Protein AF-A0A0C2ZD36-F1 (afdb_monomer)

Radius of gyration: 23.16 Å; Cα contacts (8 Å, |Δi|>4): 108; chains: 1; bounding box: 55×33×72 Å

Structure (mmCIF, N/CA/C/O backbone):
data_AF-A0A0C2ZD36-F1
#
_entry.id   AF-A0A0C2ZD36-F1
#
loop_
_atom_site.group_PDB
_atom_site.id
_atom_site.type_symbol
_atom_site.label_atom_id
_atom_site.label_alt_id
_atom_site.label_comp_id
_atom_site.label_asym_id
_atom_site.label_entity_id
_atom_site.label_seq_id
_atom_site.pdbx_PDB_ins_code
_atom_site.Cartn_x
_atom_site.Cartn_y
_atom_site.Cartn_z
_atom_site.occupancy
_atom_site.B_iso_or_equiv
_atom_site.auth_seq_id
_atom_site.auth_comp_id
_atom_site.auth_asym_id
_atom_site.auth_atom_id
_atom_site.pdbx_PDB_model_num
ATOM 1 N N . MET A 1 1 ? 40.379 -19.362 52.560 1.00 54.34 1 MET A N 1
ATOM 2 C CA . MET A 1 1 ? 38.919 -19.139 52.711 1.00 54.34 1 MET A CA 1
ATOM 3 C C . MET A 1 1 ? 38.384 -17.974 51.870 1.00 54.34 1 MET A C 1
ATOM 5 O O . MET A 1 1 ? 37.387 -18.179 51.197 1.00 54.34 1 MET A O 1
ATOM 9 N N . LYS A 1 2 ? 39.044 -16.800 51.812 1.00 52.41 2 LYS A N 1
ATOM 10 C CA . LYS A 1 2 ? 38.612 -15.654 50.970 1.00 52.41 2 LYS A CA 1
ATOM 11 C C . LYS A 1 2 ? 38.428 -15.981 49.475 1.00 52.41 2 LYS A C 1
ATOM 13 O O . LYS A 1 2 ? 37.445 -15.552 48.886 1.00 52.41 2 LYS A O 1
ATOM 18 N N . ASN A 1 3 ? 39.303 -16.799 48.888 1.00 55.03 3 ASN A N 1
ATOM 19 C CA . ASN A 1 3 ? 39.228 -17.126 47.455 1.00 55.03 3 ASN A CA 1
ATOM 20 C C . ASN A 1 3 ? 38.071 -18.083 47.108 1.00 55.03 3 ASN A C 1
ATOM 22 O O . ASN A 1 3 ? 37.572 -18.046 45.992 1.00 55.03 3 ASN A O 1
ATOM 26 N N . ILE A 1 4 ? 37.606 -18.897 48.064 1.00 64.62 4 ILE A N 1
ATOM 27 C CA . ILE A 1 4 ? 36.477 -19.822 47.858 1.00 64.62 4 ILE A CA 1
ATOM 28 C C . ILE A 1 4 ? 35.155 -19.042 47.810 1.00 64.62 4 ILE A C 1
ATOM 30 O O . ILE A 1 4 ? 34.300 -19.334 46.982 1.00 64.62 4 ILE A O 1
ATOM 34 N N . ILE A 1 5 ? 35.018 -17.994 48.630 1.00 63.44 5 ILE A N 1
ATOM 35 C CA . ILE A 1 5 ? 33.824 -17.132 48.655 1.00 63.44 5 ILE A CA 1
ATOM 36 C C . ILE A 1 5 ? 33.653 -16.386 47.321 1.00 63.44 5 ILE A C 1
ATOM 38 O O . ILE A 1 5 ? 32.538 -16.272 46.821 1.00 63.44 5 ILE A O 1
ATOM 42 N N . ILE A 1 6 ? 34.755 -15.940 46.708 1.00 63.56 6 ILE A N 1
ATOM 43 C CA . ILE A 1 6 ? 34.734 -15.251 45.406 1.00 63.56 6 ILE A CA 1
ATOM 44 C C . ILE A 1 6 ? 34.309 -16.207 44.281 1.00 63.56 6 ILE A C 1
ATOM 46 O O . ILE A 1 6 ? 33.515 -15.830 43.423 1.00 63.56 6 ILE A O 1
ATOM 50 N N . ILE A 1 7 ? 34.785 -17.455 44.306 1.00 64.62 7 ILE A N 1
ATOM 51 C CA . ILE A 1 7 ? 34.421 -18.469 43.305 1.00 64.62 7 ILE A CA 1
ATOM 52 C C . ILE A 1 7 ? 32.939 -18.851 43.429 1.00 64.62 7 ILE A C 1
ATOM 54 O O . ILE A 1 7 ? 32.246 -18.946 42.419 1.00 64.62 7 ILE A O 1
ATOM 58 N N . ILE A 1 8 ? 32.422 -18.997 44.653 1.00 68.12 8 ILE A N 1
ATOM 59 C CA . ILE A 1 8 ? 30.998 -19.282 44.888 1.00 68.12 8 ILE A CA 1
ATOM 60 C C . ILE A 1 8 ? 30.121 -18.107 44.426 1.00 68.12 8 ILE A C 1
ATOM 62 O O . ILE A 1 8 ? 29.101 -18.327 43.776 1.00 68.12 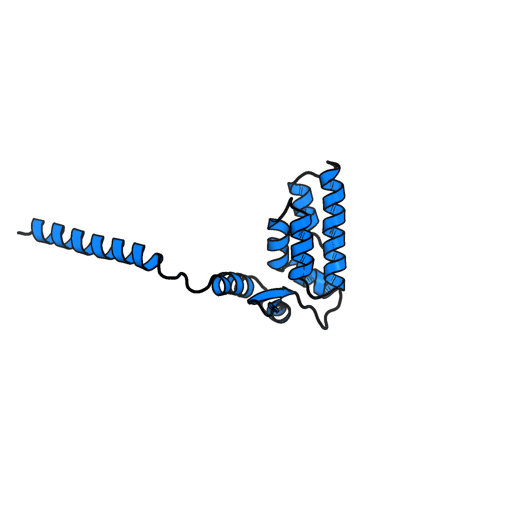8 ILE A O 1
ATOM 66 N N . ALA A 1 9 ? 30.534 -16.861 44.681 1.00 64.56 9 ALA A N 1
ATOM 67 C CA . ALA A 1 9 ? 29.815 -15.678 44.205 1.00 64.56 9 ALA A CA 1
ATOM 68 C C . ALA A 1 9 ? 29.781 -15.584 42.666 1.00 64.56 9 ALA A C 1
ATOM 70 O O . ALA A 1 9 ? 28.747 -15.242 42.094 1.00 64.56 9 ALA A O 1
ATOM 71 N N . LEU A 1 10 ? 30.878 -15.947 41.991 1.00 65.12 10 LEU A N 1
ATOM 72 C CA . LEU A 1 10 ? 30.945 -16.021 40.527 1.00 65.12 10 LEU A CA 1
ATOM 73 C C . LEU A 1 10 ? 30.020 -17.101 39.952 1.00 65.12 10 LEU A C 1
ATOM 75 O O . LEU A 1 10 ? 29.343 -16.851 38.958 1.00 65.12 10 LEU A O 1
ATOM 79 N N . LEU A 1 11 ? 29.945 -18.272 40.590 1.00 61.22 11 LEU A N 1
ATOM 80 C CA . LEU A 1 11 ? 29.066 -19.360 40.150 1.00 61.22 11 LEU A CA 1
ATOM 81 C C . LEU A 1 11 ? 27.578 -19.023 40.341 1.00 61.22 11 LEU A C 1
ATOM 83 O O . LEU A 1 11 ? 26.776 -19.303 39.453 1.00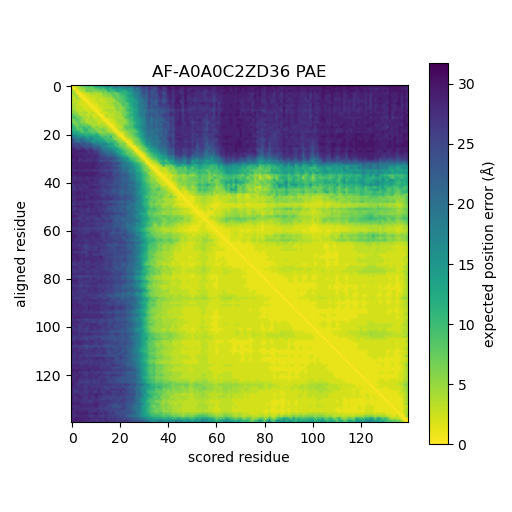 61.22 11 LEU A O 1
ATOM 87 N N . ILE A 1 12 ? 27.208 -18.360 41.443 1.00 63.41 12 ILE A N 1
ATOM 88 C CA . ILE A 1 12 ? 25.827 -17.894 41.676 1.00 63.41 12 ILE A CA 1
ATOM 89 C C . ILE A 1 12 ? 25.448 -16.784 40.681 1.00 63.41 12 ILE A C 1
ATOM 91 O O . ILE A 1 12 ? 24.343 -16.793 40.139 1.00 63.41 12 ILE A O 1
ATOM 95 N N . GLY A 1 13 ? 26.368 -15.855 40.395 1.00 58.66 13 GLY A N 1
ATOM 96 C CA . GLY A 1 13 ? 26.157 -14.807 39.392 1.00 58.66 13 GLY A CA 1
ATOM 97 C C . GLY A 1 13 ? 25.994 -15.364 37.974 1.00 58.66 13 GLY A C 1
ATOM 98 O O . GLY A 1 13 ? 25.103 -14.937 37.243 1.00 58.66 13 GLY A O 1
ATOM 99 N N . ALA A 1 14 ? 26.801 -16.363 37.603 1.00 59.06 14 ALA A N 1
ATOM 100 C CA . ALA A 1 14 ? 26.688 -17.046 36.317 1.00 59.06 14 ALA A CA 1
ATOM 101 C C . ALA A 1 14 ? 25.379 -17.847 36.196 1.00 59.06 14 ALA A C 1
ATOM 103 O O . ALA A 1 14 ? 24.745 -17.802 35.144 1.00 59.06 14 ALA A O 1
ATOM 104 N N . TYR A 1 15 ? 24.926 -18.507 37.271 1.00 61.03 15 TYR A N 1
ATOM 105 C CA . TYR A 1 15 ? 23.626 -19.188 37.301 1.00 61.03 15 TYR A CA 1
ATOM 106 C C . TYR A 1 15 ? 22.467 -18.212 37.046 1.00 61.03 15 TYR A C 1
ATOM 108 O O . TYR A 1 15 ? 21.623 -18.486 36.198 1.00 61.03 15 TYR A O 1
ATOM 116 N N . PHE A 1 16 ? 22.474 -17.036 37.689 1.00 58.81 16 PHE A N 1
ATOM 117 C CA . PHE A 1 16 ? 21.467 -15.991 37.455 1.00 58.81 16 PHE A CA 1
ATOM 118 C C . PHE A 1 16 ? 21.480 -15.436 36.024 1.00 58.81 16 PHE A C 1
ATOM 120 O O . PHE A 1 16 ? 20.437 -15.038 35.511 1.00 58.81 16 PHE A O 1
ATOM 127 N N . LEU A 1 17 ? 22.644 -15.391 35.369 1.00 56.50 17 LEU A N 1
ATOM 128 C CA . LEU A 1 17 ? 22.747 -14.956 33.975 1.00 56.50 17 LEU A CA 1
ATOM 129 C C . LEU A 1 17 ? 22.221 -16.017 33.001 1.00 56.50 17 LEU A C 1
ATOM 131 O O . LEU A 1 17 ? 21.532 -15.663 32.050 1.00 56.50 17 LEU A O 1
ATOM 135 N N . VAL A 1 18 ? 22.483 -17.304 33.248 1.00 56.38 18 VAL A N 1
ATOM 136 C CA . VAL A 1 18 ? 21.962 -18.391 32.402 1.00 56.38 18 VAL A CA 1
ATOM 137 C C . VAL A 1 18 ? 20.445 -18.526 32.554 1.00 56.38 18 VAL A C 1
ATOM 139 O O . VAL A 1 18 ? 19.758 -18.628 31.542 1.00 56.38 18 VAL A O 1
ATOM 142 N N . THR A 1 19 ? 19.891 -18.438 33.769 1.00 54.84 19 THR A N 1
ATOM 143 C CA . THR A 1 19 ? 18.428 -18.472 33.956 1.00 54.84 19 THR A CA 1
ATOM 144 C C . THR A 1 19 ? 17.737 -17.259 33.333 1.00 54.84 19 THR A C 1
ATOM 146 O O . THR A 1 19 ? 16.713 -17.427 32.687 1.00 54.84 19 THR A O 1
ATOM 149 N N . LYS A 1 20 ? 18.329 -16.056 33.391 1.00 55.19 20 LYS A N 1
ATOM 150 C CA . LYS A 1 20 ? 17.814 -14.866 32.680 1.00 55.19 20 LYS A CA 1
ATOM 151 C C . LYS A 1 20 ? 17.813 -15.023 31.152 1.00 55.19 20 LYS A C 1
ATOM 153 O O . LYS A 1 20 ? 16.923 -14.492 30.486 1.00 55.19 20 LYS A O 1
ATOM 158 N N . VAL A 1 21 ? 18.807 -15.716 30.590 1.00 53.38 21 VAL A N 1
ATOM 159 C CA . VAL A 1 21 ? 18.890 -15.984 29.143 1.00 53.38 21 VAL A CA 1
ATOM 160 C C . VAL A 1 21 ? 17.873 -17.052 28.720 1.00 53.38 21 VAL A C 1
ATOM 162 O O . VAL A 1 21 ? 17.286 -16.920 27.650 1.00 53.38 21 VAL A O 1
ATOM 165 N N . VAL A 1 22 ? 17.594 -18.048 29.568 1.00 49.78 22 VAL A N 1
ATOM 166 C CA . VAL A 1 22 ? 16.568 -19.077 29.308 1.00 49.78 22 VAL A CA 1
ATOM 167 C C . VAL A 1 22 ? 15.141 -18.545 29.540 1.00 49.78 22 VAL A C 1
ATOM 169 O O . VAL A 1 22 ? 14.265 -18.803 28.718 1.00 49.78 22 VAL A O 1
ATOM 172 N N . ASP A 1 23 ? 14.909 -17.681 30.534 1.00 44.34 23 ASP A N 1
ATOM 173 C CA . ASP A 1 23 ? 13.620 -16.986 30.733 1.00 44.34 23 ASP A CA 1
ATOM 174 C C . ASP A 1 23 ? 13.277 -16.032 29.571 1.00 44.34 23 ASP A C 1
ATOM 176 O O . ASP A 1 23 ? 12.117 -15.684 29.353 1.00 44.34 23 ASP A O 1
ATOM 180 N N . THR A 1 24 ? 14.273 -15.618 28.778 1.00 45.09 24 THR A N 1
ATOM 181 C CA . THR A 1 24 ? 14.047 -14.824 27.555 1.00 45.09 24 THR A CA 1
ATOM 182 C C . THR A 1 24 ? 13.524 -15.681 26.389 1.00 45.09 24 THR A C 1
ATOM 184 O O . THR A 1 24 ? 13.123 -15.138 25.362 1.00 45.09 24 THR A O 1
ATOM 187 N N . THR A 1 25 ? 13.461 -17.010 26.540 1.00 45.28 25 THR A N 1
ATOM 188 C CA . THR A 1 25 ? 12.882 -17.918 25.532 1.00 45.28 25 THR A CA 1
ATOM 189 C C . THR A 1 25 ? 11.460 -18.401 25.848 1.00 45.28 25 THR A C 1
ATOM 191 O O . THR A 1 25 ? 10.817 -18.971 24.971 1.00 45.28 25 THR A O 1
ATOM 194 N N . GLU A 1 26 ? 10.905 -18.067 27.021 1.00 44.84 26 GLU A N 1
ATOM 195 C CA . GLU A 1 26 ? 9.506 -18.347 27.405 1.00 44.84 26 GLU A CA 1
ATOM 196 C C . GLU A 1 26 ? 8.632 -17.081 27.446 1.00 44.84 26 GLU A C 1
ATOM 198 O O . GLU A 1 26 ? 7.872 -16.834 28.377 1.00 44.84 26 GLU A O 1
ATOM 203 N N . LYS A 1 27 ? 8.702 -16.270 26.386 1.00 45.06 27 LYS A N 1
ATOM 204 C CA . LYS A 1 27 ? 7.595 -15.380 25.997 1.00 45.06 27 LYS A CA 1
ATOM 205 C C . LYS A 1 27 ? 7.313 -15.514 24.510 1.00 45.06 27 LYS A C 1
ATOM 207 O O . LYS A 1 27 ? 7.348 -14.554 23.750 1.00 45.06 27 LYS A O 1
ATOM 212 N N . LEU A 1 28 ? 7.009 -16.744 24.111 1.00 41.38 28 LEU A N 1
ATOM 213 C CA . LEU A 1 28 ? 6.152 -17.013 22.960 1.00 41.38 28 LEU A CA 1
ATOM 214 C C . LEU A 1 28 ? 4.686 -16.796 23.380 1.00 41.38 28 LEU A C 1
ATOM 216 O O . LEU A 1 28 ? 3.857 -17.691 23.261 1.00 41.38 28 LEU A O 1
ATOM 220 N N . GLU A 1 29 ? 4.380 -15.616 23.920 1.00 39.50 29 GLU A N 1
ATOM 221 C CA . GLU A 1 29 ? 3.005 -15.137 24.022 1.00 39.50 29 GLU A CA 1
ATOM 222 C C . GLU A 1 29 ? 2.734 -14.316 22.761 1.00 39.50 29 GLU A C 1
ATOM 224 O O . GLU A 1 29 ? 3.250 -13.218 22.577 1.00 39.50 29 GLU A O 1
ATOM 229 N N . ASP A 1 30 ? 1.973 -14.952 21.876 1.00 42.09 30 ASP A N 1
ATOM 230 C CA . ASP A 1 30 ? 1.153 -14.362 20.826 1.00 42.09 30 ASP A CA 1
ATOM 231 C C . ASP A 1 30 ? 1.869 -13.490 19.770 1.00 42.09 30 ASP A C 1
ATOM 233 O O . ASP A 1 30 ? 2.061 -12.281 19.902 1.00 42.09 30 ASP A O 1
ATOM 237 N N . ASN A 1 31 ? 2.204 -14.104 18.628 1.00 47.00 31 ASN A N 1
ATOM 238 C CA . ASN A 1 31 ? 2.729 -13.390 17.455 1.00 47.00 31 ASN A CA 1
ATOM 239 C C . ASN A 1 31 ? 1.794 -12.262 16.961 1.00 47.00 31 ASN A C 1
ATOM 241 O O . ASN A 1 31 ? 2.268 -11.361 16.264 1.00 47.00 31 ASN A O 1
ATOM 245 N N . ASN A 1 32 ? 0.500 -12.273 17.316 1.00 50.34 32 ASN A N 1
ATOM 246 C CA . ASN A 1 32 ? -0.403 -11.165 16.996 1.00 50.34 32 ASN A CA 1
ATOM 247 C C . ASN A 1 32 ? -0.090 -9.903 17.810 1.00 50.34 32 ASN A C 1
ATOM 249 O O . ASN A 1 32 ? -0.105 -8.800 17.258 1.00 50.34 32 ASN A O 1
ATOM 253 N N . ASP A 1 33 ? 0.279 -10.039 19.085 1.00 54.78 33 ASP A N 1
ATOM 254 C CA . ASP A 1 33 ? 0.448 -8.892 19.979 1.00 54.78 33 ASP A CA 1
ATOM 255 C C . ASP A 1 33 ? 1.654 -8.032 19.580 1.00 54.78 33 ASP A C 1
ATOM 257 O O . ASP A 1 33 ? 1.602 -6.800 19.609 1.00 54.78 33 ASP A O 1
ATOM 261 N N . MET A 1 34 ? 2.746 -8.652 19.124 1.00 57.62 34 MET A N 1
ATOM 262 C CA . MET A 1 34 ? 3.934 -7.913 18.682 1.00 57.62 34 MET A CA 1
ATOM 263 C C . MET A 1 34 ? 3.664 -7.100 17.407 1.00 57.62 34 MET A C 1
ATOM 265 O O . MET A 1 34 ? 4.089 -5.944 17.301 1.00 57.62 34 MET A O 1
ATOM 269 N N . HIS A 1 35 ? 2.935 -7.683 16.453 1.00 58.62 35 HIS A N 1
ATOM 270 C CA . HIS A 1 35 ? 2.621 -7.033 15.184 1.00 58.62 35 HIS A CA 1
ATOM 271 C C . HIS A 1 35 ? 1.618 -5.891 15.396 1.00 58.62 35 HIS A C 1
ATOM 273 O O . HIS A 1 35 ? 1.868 -4.760 14.979 1.00 58.62 35 HIS A O 1
ATOM 279 N N . THR A 1 36 ? 0.542 -6.131 16.145 1.00 61.53 36 THR A N 1
ATOM 280 C CA . THR A 1 36 ? -0.429 -5.101 16.536 1.00 61.53 36 THR A CA 1
ATOM 281 C C . THR A 1 36 ? 0.227 -3.945 17.296 1.00 61.53 36 THR A C 1
ATOM 283 O O . THR A 1 36 ? -0.044 -2.773 17.011 1.00 61.53 36 THR A O 1
ATOM 286 N N . ASN A 1 37 ? 1.132 -4.236 18.235 1.00 65.12 37 ASN A N 1
ATOM 287 C CA . ASN A 1 37 ? 1.827 -3.201 19.000 1.00 65.12 37 ASN A CA 1
ATOM 288 C C . ASN A 1 37 ? 2.777 -2.360 18.137 1.00 65.12 37 ASN A C 1
ATOM 290 O O . ASN A 1 37 ? 2.903 -1.153 18.364 1.00 65.12 37 ASN A O 1
ATOM 294 N N . TYR A 1 38 ? 3.397 -2.948 17.110 1.00 72.38 38 TYR A N 1
ATOM 295 C CA . TYR A 1 38 ? 4.186 -2.200 16.131 1.00 72.38 38 TYR A CA 1
ATOM 296 C C . TYR A 1 38 ? 3.331 -1.157 15.396 1.00 72.38 38 TYR A C 1
ATOM 298 O O . TYR A 1 38 ? 3.711 0.016 15.329 1.00 72.38 38 TYR A O 1
ATOM 306 N N . TYR A 1 39 ? 2.147 -1.553 14.921 1.00 72.00 39 TYR A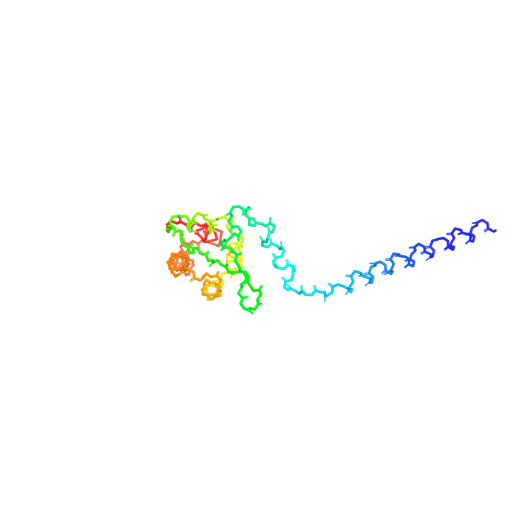 N 1
ATOM 307 C CA . TYR A 1 39 ? 1.209 -0.653 14.246 1.00 72.00 39 TYR A CA 1
ATOM 308 C C . TYR A 1 39 ? 0.700 0.447 15.178 1.00 72.00 39 TYR A C 1
ATOM 310 O O . TYR A 1 39 ? 0.803 1.628 14.848 1.00 72.00 39 TYR A O 1
ATOM 318 N N . LYS A 1 40 ? 0.246 0.091 16.385 1.00 68.44 40 LYS A N 1
ATOM 319 C CA . LYS A 1 40 ? -0.225 1.060 17.391 1.00 68.44 40 LYS A CA 1
ATOM 320 C C . LYS A 1 40 ? 0.836 2.097 17.775 1.00 68.44 40 LYS A C 1
ATOM 322 O O . LYS A 1 40 ? 0.477 3.215 18.140 1.00 68.44 40 LYS A O 1
ATOM 327 N N . LYS A 1 41 ? 2.124 1.742 17.709 1.00 73.25 41 LYS A N 1
ATOM 328 C CA . LYS A 1 41 ? 3.242 2.642 18.025 1.00 73.25 41 LYS A CA 1
ATOM 329 C C . LYS A 1 41 ? 3.655 3.536 16.853 1.00 73.25 41 LYS A C 1
ATOM 331 O O . LYS A 1 41 ? 4.132 4.640 17.093 1.00 73.25 41 LYS A O 1
ATOM 336 N N . LYS A 1 42 ? 3.532 3.056 15.611 1.00 77.50 42 LYS A N 1
ATOM 337 C CA . LYS A 1 42 ? 3.990 3.780 14.412 1.00 77.50 42 LYS A CA 1
ATOM 338 C C . LYS A 1 42 ? 2.913 4.588 13.700 1.00 77.50 42 LYS A C 1
ATOM 340 O O . LYS A 1 42 ? 3.257 5.515 12.977 1.00 77.50 42 LYS A O 1
ATOM 345 N N . VAL A 1 43 ? 1.641 4.245 13.875 1.00 79.75 43 VAL A N 1
ATOM 346 C CA . VAL A 1 43 ? 0.531 5.048 13.355 1.00 79.75 43 VAL A CA 1
ATOM 347 C C . VAL A 1 43 ? 0.413 6.322 14.192 1.00 79.75 43 VAL A C 1
ATOM 349 O O . VAL A 1 43 ? 0.367 6.251 15.422 1.00 79.75 43 VAL A O 1
ATOM 352 N N . GLU A 1 44 ? 0.347 7.481 13.533 1.00 80.75 44 GLU A N 1
ATOM 353 C CA . GLU A 1 44 ? 0.098 8.756 14.212 1.00 80.75 44 GLU A CA 1
ATOM 354 C C . GLU A 1 44 ? -1.216 8.689 15.000 1.00 80.75 44 GLU A C 1
ATOM 356 O O . GLU A 1 44 ? -2.206 8.130 14.528 1.00 80.75 44 GLU A O 1
ATOM 361 N N . ASP A 1 45 ? -1.262 9.286 16.195 1.00 80.62 45 ASP A N 1
ATOM 362 C CA . ASP A 1 45 ? -2.420 9.164 17.094 1.00 80.62 45 ASP A CA 1
ATOM 363 C C . ASP A 1 45 ? -3.750 9.543 16.425 1.00 80.62 45 ASP A C 1
ATOM 365 O O . ASP A 1 45 ? -4.766 8.877 16.639 1.00 80.62 45 ASP A O 1
ATOM 369 N N . LYS A 1 46 ? -3.734 10.558 15.550 1.00 81.69 46 LYS A N 1
ATOM 370 C CA . LYS A 1 46 ? -4.910 11.003 14.785 1.00 81.69 46 LYS A CA 1
ATOM 371 C C . LYS A 1 46 ? -5.433 9.962 13.784 1.00 81.69 46 LYS A C 1
ATOM 373 O O . LYS A 1 46 ? -6.625 9.981 13.468 1.00 81.69 46 LYS A O 1
ATOM 378 N N . ASP A 1 47 ? -4.589 9.035 13.339 1.00 88.12 47 ASP A N 1
ATOM 379 C CA . ASP A 1 47 ? -4.889 8.066 12.280 1.00 88.12 47 ASP A CA 1
ATOM 380 C C . ASP A 1 47 ? -5.223 6.671 12.805 1.00 88.12 47 ASP A C 1
ATOM 382 O O . ASP A 1 47 ? -5.664 5.808 12.040 1.00 88.12 47 ASP A O 1
ATOM 386 N N . LYS A 1 48 ? -5.039 6.433 14.110 1.00 87.06 48 LYS A N 1
ATOM 387 C CA . LYS A 1 48 ? -5.312 5.136 14.749 1.00 87.06 48 LYS A CA 1
ATOM 388 C C . LYS A 1 48 ? -6.724 4.638 14.466 1.00 87.06 48 LYS A C 1
ATOM 390 O O . LYS A 1 48 ? -6.912 3.457 14.218 1.00 87.06 48 LYS A O 1
ATOM 395 N N . ARG A 1 49 ? -7.707 5.543 14.410 1.00 88.56 49 ARG A N 1
ATOM 396 C CA . ARG A 1 49 ? -9.109 5.198 14.111 1.00 88.56 49 ARG A CA 1
ATOM 397 C C . ARG A 1 49 ? -9.327 4.585 12.724 1.00 88.56 49 ARG A C 1
ATOM 399 O O . ARG A 1 49 ? -10.340 3.932 12.513 1.00 88.56 49 ARG A O 1
ATOM 406 N N . TYR A 1 50 ? -8.392 4.797 11.800 1.00 91.56 50 TYR A N 1
ATOM 407 C CA . TYR A 1 50 ? -8.443 4.274 10.434 1.00 91.56 50 TYR A CA 1
ATOM 408 C C . TYR A 1 50 ? -7.623 2.996 10.246 1.00 91.56 50 TYR A C 1
ATOM 410 O O . TYR A 1 50 ? -7.558 2.455 9.145 1.00 91.56 50 TYR A O 1
ATOM 418 N N . HIS A 1 51 ? -7.007 2.508 11.323 1.00 90.75 51 HIS A N 1
ATOM 419 C CA . HIS A 1 51 ? -6.271 1.255 11.372 1.00 90.75 51 HIS A CA 1
ATOM 420 C C . HIS A 1 51 ? -6.937 0.362 12.418 1.00 90.75 51 HIS A C 1
ATOM 422 O O . HIS A 1 51 ? -6.727 0.530 13.617 1.00 90.75 51 HIS A O 1
ATOM 428 N N . LYS A 1 52 ? -7.771 -0.571 11.966 1.00 89.56 52 LYS A N 1
ATOM 429 C CA . LYS A 1 52 ? -8.494 -1.501 12.846 1.00 89.56 52 LYS A CA 1
ATOM 430 C C . LYS A 1 52 ? -7.981 -2.922 12.656 1.00 89.56 52 LYS A C 1
ATOM 432 O O . LYS A 1 52 ? -7.271 -3.192 11.696 1.00 89.56 52 LYS A O 1
ATOM 437 N N . GLU A 1 53 ? -8.350 -3.825 13.548 1.00 90.12 53 GLU A N 1
ATOM 438 C CA . GLU A 1 53 ? -8.087 -5.253 13.375 1.00 90.12 53 GLU A CA 1
ATOM 439 C C . GLU A 1 53 ? -9.258 -5.921 12.650 1.00 90.12 53 GLU A C 1
ATOM 441 O O . GLU A 1 53 ? -10.421 -5.571 12.873 1.00 90.12 53 GLU A O 1
ATOM 446 N N . ASP A 1 54 ? -8.947 -6.848 11.749 1.00 86.25 54 ASP A N 1
ATOM 447 C CA . ASP A 1 54 ? -9.934 -7.728 11.131 1.00 86.25 54 ASP A CA 1
ATOM 448 C C . ASP A 1 54 ? -10.285 -8.923 12.044 1.00 86.25 54 ASP A C 1
ATOM 450 O O . ASP A 1 54 ? -9.813 -9.044 13.176 1.00 86.25 54 ASP A O 1
ATOM 454 N N . SER A 1 55 ? -11.116 -9.842 11.545 1.00 84.44 55 SER A N 1
ATOM 455 C CA . SER A 1 55 ? -11.572 -11.017 12.301 1.00 84.44 55 SER A CA 1
ATOM 456 C C . SER A 1 55 ? -10.468 -12.011 12.679 1.00 84.44 55 SER A C 1
ATOM 458 O O . SER A 1 55 ? -10.739 -12.940 13.435 1.00 84.44 55 SER A O 1
ATOM 460 N N . ILE A 1 56 ? -9.257 -11.865 12.136 1.00 84.81 56 ILE A N 1
ATOM 461 C CA . ILE A 1 56 ? -8.103 -12.729 12.416 1.00 84.81 56 ILE A CA 1
ATOM 462 C C . ILE A 1 56 ? -6.962 -11.970 13.116 1.00 84.81 56 ILE A C 1
ATOM 464 O O . ILE A 1 56 ? -5.859 -12.502 13.235 1.00 84.81 56 ILE A O 1
ATOM 468 N N . GLY A 1 57 ? -7.228 -10.754 13.611 1.00 82.12 57 GLY A N 1
ATOM 469 C CA . GLY A 1 57 ? -6.272 -9.940 14.372 1.00 82.12 57 GLY A CA 1
ATOM 4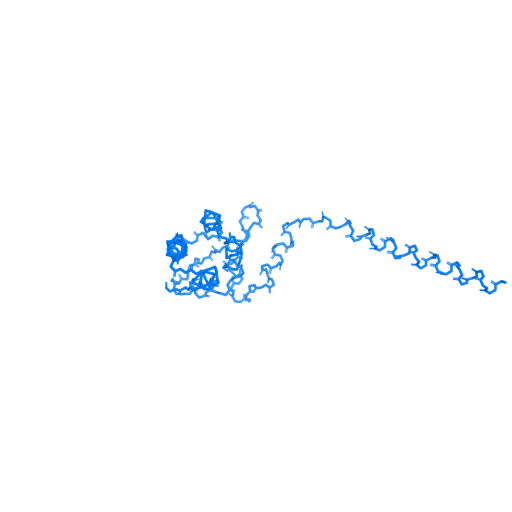70 C C . GLY A 1 57 ? -5.289 -9.149 13.506 1.00 82.12 57 GLY A C 1
ATOM 471 O O . GLY A 1 57 ? -4.301 -8.617 14.003 1.00 82.12 57 GLY A O 1
ATOM 472 N N . GLN A 1 58 ? -5.524 -9.054 12.198 1.00 87.25 58 GLN A N 1
ATOM 473 C CA . GLN A 1 58 ? -4.645 -8.344 11.278 1.00 87.25 58 GLN A CA 1
ATOM 474 C C . GLN A 1 58 ? -5.032 -6.867 11.150 1.00 87.25 58 GLN A C 1
ATOM 476 O O . GLN A 1 58 ? -6.190 -6.531 10.927 1.00 87.25 58 GLN A O 1
ATOM 481 N N . THR A 1 59 ? -4.052 -5.959 11.232 1.00 91.06 59 THR A N 1
ATOM 482 C CA . THR A 1 59 ? -4.290 -4.513 11.072 1.00 91.06 59 THR A CA 1
ATOM 483 C C . THR A 1 59 ? -4.647 -4.123 9.632 1.00 91.06 59 THR A C 1
ATOM 485 O O . THR A 1 59 ? -3.796 -4.126 8.745 1.00 91.06 59 THR A O 1
ATOM 488 N N . VAL A 1 60 ? -5.869 -3.678 9.386 1.00 93.69 60 VAL A N 1
ATOM 489 C CA . VAL A 1 60 ? -6.347 -3.234 8.073 1.00 93.69 60 VAL A CA 1
ATOM 490 C C . VAL A 1 60 ? -6.596 -1.729 8.044 1.00 93.69 60 VAL A C 1
ATOM 492 O O . VAL A 1 60 ? -6.974 -1.121 9.047 1.00 93.69 60 VAL A O 1
ATOM 495 N N . PHE A 1 61 ? -6.405 -1.123 6.874 1.00 95.44 61 PHE A N 1
ATOM 496 C CA . PHE A 1 61 ? -6.800 0.254 6.611 1.00 95.44 61 PHE A CA 1
ATOM 497 C C . PHE A 1 61 ? -8.300 0.319 6.307 1.00 95.44 61 PHE A C 1
ATOM 499 O O . PHE A 1 61 ? -8.778 -0.293 5.345 1.00 95.44 61 PHE A O 1
ATOM 506 N N . ASN A 1 62 ? -9.024 1.118 7.086 1.00 93.44 62 ASN A N 1
ATOM 507 C CA . ASN A 1 62 ? -10.425 1.450 6.872 1.00 93.44 62 ASN A CA 1
ATOM 508 C C . ASN A 1 62 ? -10.597 2.972 6.954 1.00 93.44 62 ASN A C 1
ATOM 510 O O . ASN A 1 62 ? -10.544 3.553 8.032 1.00 93.44 62 ASN A O 1
ATOM 514 N N . GLY A 1 63 ? -10.807 3.610 5.802 1.00 91.88 63 GLY A N 1
ATOM 515 C CA . GLY A 1 63 ? -10.965 5.060 5.674 1.00 91.88 63 GLY A CA 1
ATOM 516 C C . GLY A 1 63 ? -12.417 5.519 5.528 1.00 91.88 63 GLY A C 1
ATOM 517 O O . GLY A 1 63 ? -12.665 6.495 4.822 1.00 91.88 63 GLY A O 1
ATOM 518 N N . VAL A 1 64 ? -13.393 4.809 6.107 1.00 90.44 64 VAL A N 1
ATOM 519 C CA . VAL A 1 64 ? -14.809 5.204 6.006 1.00 90.44 64 VAL A CA 1
ATOM 520 C C . VAL A 1 64 ? -15.002 6.634 6.525 1.00 90.44 64 VAL A C 1
ATOM 522 O O . VAL A 1 64 ? -14.532 6.990 7.603 1.00 90.44 64 VAL A O 1
ATOM 525 N N . GLY A 1 65 ? -15.703 7.455 5.740 1.00 90.00 65 GLY A N 1
ATOM 526 C CA . GLY A 1 65 ? -15.967 8.863 6.056 1.00 90.00 65 GLY A CA 1
ATOM 527 C C . GLY A 1 65 ? -14.871 9.844 5.629 1.00 90.00 65 GLY A C 1
ATOM 528 O O . GLY A 1 65 ? -15.068 11.043 5.784 1.00 90.00 65 GLY A O 1
ATOM 529 N N . LEU A 1 66 ? -13.757 9.364 5.067 1.00 94.62 66 LEU A N 1
ATOM 530 C CA . LEU A 1 66 ? -12.706 10.209 4.498 1.00 94.62 66 LEU A CA 1
ATOM 531 C C . LEU A 1 66 ? -12.918 10.479 3.006 1.00 94.62 66 LEU A C 1
ATOM 533 O O . LEU A 1 66 ? -13.402 9.620 2.261 1.00 94.62 66 LEU A O 1
ATOM 537 N N . SER A 1 67 ? -12.455 11.63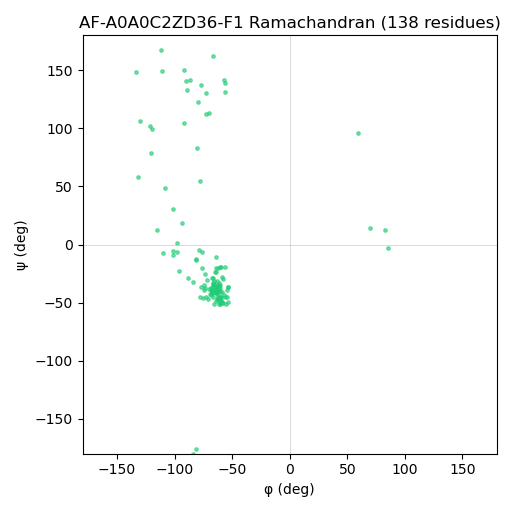9 2.551 1.00 96.06 67 SER A N 1
ATOM 538 C CA . SER A 1 67 ? -12.202 11.909 1.135 1.00 96.06 67 SER A CA 1
ATOM 539 C C . SER A 1 67 ? -11.042 11.057 0.599 1.00 96.06 67 SER A C 1
ATOM 541 O O . SER A 1 67 ? -10.231 10.519 1.354 1.00 96.06 67 SER A O 1
ATOM 543 N N . LEU A 1 68 ? -10.934 10.920 -0.727 1.00 95.06 68 LEU A N 1
ATOM 544 C CA . LEU A 1 68 ? -9.832 10.163 -1.329 1.00 95.06 68 LEU A CA 1
ATOM 545 C C . LEU A 1 68 ? -8.459 10.793 -1.039 1.00 95.06 68 LEU A C 1
ATOM 547 O O . LEU A 1 68 ? -7.501 10.055 -0.822 1.00 95.06 68 LEU A O 1
ATOM 551 N N . GLU A 1 69 ? -8.359 12.124 -1.010 1.00 94.94 69 GLU A N 1
ATOM 552 C CA . GLU A 1 69 ? -7.115 12.821 -0.651 1.00 94.94 69 GLU A CA 1
ATOM 553 C C . GLU A 1 69 ? -6.681 12.508 0.780 1.00 94.94 69 GLU A C 1
ATOM 555 O O . GLU A 1 69 ? -5.534 12.126 0.992 1.00 94.94 69 GLU A O 1
ATOM 560 N N . GLU A 1 70 ? -7.597 12.564 1.749 1.00 95.12 70 GLU A N 1
ATOM 561 C CA . GLU A 1 70 ? -7.282 12.204 3.137 1.00 95.12 70 GLU A CA 1
ATOM 562 C C . GLU A 1 70 ? -6.847 10.738 3.257 1.00 95.12 70 GLU A C 1
ATOM 564 O O . GLU A 1 70 ? -5.909 10.423 3.987 1.00 95.12 70 GLU A O 1
ATOM 569 N N . LYS A 1 71 ? -7.478 9.823 2.507 1.00 95.44 71 LYS A N 1
ATOM 570 C CA . LYS A 1 71 ? -7.063 8.410 2.477 1.00 95.44 71 LYS A CA 1
ATOM 571 C C . LYS A 1 71 ? -5.641 8.248 1.941 1.00 95.44 71 LYS A C 1
ATOM 573 O O . LYS A 1 71 ? -4.863 7.498 2.530 1.00 95.44 71 LYS A O 1
ATOM 578 N N . LYS A 1 72 ? -5.303 8.935 0.842 1.00 95.00 72 LYS A N 1
ATOM 579 C CA . LYS A 1 72 ? -3.951 8.932 0.257 1.00 95.00 72 LYS A CA 1
ATOM 580 C C . LYS A 1 72 ? -2.923 9.491 1.239 1.00 95.00 72 LYS A C 1
ATOM 582 O O . LYS A 1 72 ? -1.874 8.880 1.429 1.00 95.00 72 LYS A O 1
ATOM 587 N N . ASP A 1 73 ? -3.243 10.612 1.881 1.00 93.50 73 ASP A N 1
ATOM 588 C CA . ASP A 1 73 ? -2.385 11.270 2.863 1.00 93.50 73 ASP A CA 1
ATOM 589 C C . ASP A 1 73 ? -2.099 10.342 4.052 1.00 93.50 73 ASP A C 1
ATOM 591 O O . ASP A 1 73 ? -0.939 10.063 4.347 1.00 93.50 73 ASP A O 1
ATOM 595 N N . ILE A 1 74 ? -3.124 9.750 4.671 1.00 93.81 74 ILE A N 1
ATOM 596 C CA . ILE A 1 74 ? -2.937 8.821 5.798 1.00 93.81 74 ILE A CA 1
ATOM 597 C C . ILE A 1 74 ? -2.166 7.573 5.367 1.00 93.81 74 ILE A C 1
ATOM 599 O O . ILE A 1 74 ? -1.259 7.129 6.072 1.00 93.81 74 ILE A O 1
ATOM 603 N N . TRP A 1 75 ? -2.484 7.012 4.199 1.00 94.88 75 TRP A N 1
ATOM 604 C CA . TRP A 1 75 ? -1.737 5.880 3.663 1.00 94.88 75 TRP A CA 1
ATOM 605 C C . TRP A 1 75 ? -0.255 6.209 3.463 1.00 94.88 75 TRP A C 1
ATOM 607 O O . TRP A 1 75 ? 0.603 5.393 3.796 1.00 94.88 75 TRP A O 1
ATOM 617 N N . SER A 1 76 ? 0.065 7.408 2.968 1.00 92.00 76 SER A N 1
ATOM 618 C CA . SER A 1 76 ? 1.447 7.833 2.724 1.00 92.00 76 SER A CA 1
ATOM 619 C C . SER A 1 76 ? 2.309 7.806 3.994 1.00 92.00 76 SER A C 1
ATOM 621 O O . SER A 1 76 ? 3.513 7.559 3.909 1.00 92.00 76 SER A O 1
ATOM 623 N N . ARG A 1 77 ? 1.696 7.987 5.169 1.00 90.31 77 ARG A N 1
ATOM 624 C CA . ARG A 1 77 ? 2.349 7.939 6.488 1.00 90.31 77 ARG A CA 1
ATOM 625 C C . ARG A 1 77 ? 2.194 6.587 7.187 1.00 90.31 77 ARG A C 1
ATOM 627 O O . ARG A 1 77 ? 2.746 6.382 8.264 1.00 90.31 77 ARG A O 1
ATOM 634 N N . SER A 1 78 ? 1.411 5.677 6.611 1.00 90.44 78 SER A N 1
ATOM 635 C CA . SER A 1 78 ? 1.025 4.439 7.273 1.00 90.44 78 SER A CA 1
ATOM 636 C C . SER A 1 78 ? 2.159 3.408 7.256 1.00 90.44 78 SER A C 1
ATOM 638 O O . SER A 1 78 ? 2.733 3.145 6.196 1.00 90.44 78 SER A O 1
ATOM 640 N N . PRO A 1 79 ? 2.411 2.701 8.372 1.00 91.44 79 PRO A N 1
ATOM 641 C CA . PRO A 1 79 ? 3.270 1.517 8.372 1.00 91.44 79 PRO A CA 1
ATOM 642 C C . PRO A 1 79 ? 2.773 0.394 7.439 1.00 91.44 79 PRO A C 1
ATOM 644 O O . PRO A 1 79 ? 3.578 -0.447 7.043 1.00 91.44 79 PRO A O 1
ATOM 647 N N . LEU A 1 80 ? 1.490 0.384 7.037 1.00 94.31 80 LEU A N 1
ATOM 648 C CA . LEU A 1 80 ? 0.973 -0.579 6.053 1.00 94.31 80 LEU A CA 1
ATOM 649 C C . LEU A 1 80 ? 1.599 -0.358 4.671 1.00 94.31 80 LEU A C 1
ATOM 651 O O . LEU A 1 80 ? 1.849 -1.324 3.951 1.00 94.31 80 LEU A O 1
ATOM 655 N N . LYS A 1 81 ? 1.899 0.896 4.310 1.00 94.81 81 LYS A N 1
ATOM 656 C CA . LYS A 1 81 ? 2.618 1.224 3.075 1.00 94.81 81 LYS A CA 1
ATOM 657 C C . LYS A 1 81 ? 4.025 0.641 3.104 1.00 94.81 81 LYS A C 1
ATOM 659 O O . LYS A 1 81 ? 4.443 0.000 2.143 1.00 94.81 81 LYS A O 1
ATOM 664 N N . ASP A 1 82 ? 4.740 0.824 4.208 1.00 93.69 82 ASP A N 1
ATOM 665 C CA . ASP A 1 82 ? 6.097 0.297 4.354 1.00 93.69 82 ASP A CA 1
ATOM 666 C C . ASP A 1 82 ? 6.097 -1.237 4.299 1.00 93.69 82 ASP A C 1
ATOM 668 O O . ASP A 1 82 ? 6.951 -1.841 3.646 1.00 93.69 82 ASP A O 1
ATOM 672 N N . GLU A 1 83 ? 5.104 -1.884 4.919 1.00 94.25 83 GLU A N 1
ATOM 673 C CA . GLU A 1 83 ? 4.963 -3.337 4.844 1.00 94.25 83 GLU A CA 1
ATOM 674 C C . GLU A 1 83 ? 4.642 -3.812 3.419 1.00 94.25 83 GLU A C 1
ATOM 676 O O . GLU A 1 83 ? 5.221 -4.800 2.961 1.00 94.25 83 GLU A O 1
ATOM 681 N N . MET A 1 84 ? 3.788 -3.102 2.681 1.00 96.75 84 MET A N 1
ATOM 682 C CA . MET A 1 84 ? 3.546 -3.383 1.265 1.00 96.75 84 MET A CA 1
ATOM 683 C C . MET A 1 84 ? 4.849 -3.291 0.454 1.00 96.75 84 MET A C 1
ATOM 685 O O . MET A 1 84 ? 5.188 -4.225 -0.274 1.00 96.75 84 MET A O 1
ATOM 689 N N . ILE A 1 85 ? 5.609 -2.201 0.608 1.00 96.19 85 ILE A N 1
ATOM 690 C CA . ILE A 1 85 ? 6.883 -1.984 -0.100 1.00 96.19 85 ILE A CA 1
ATOM 691 C C . ILE A 1 85 ? 7.905 -3.067 0.269 1.00 96.19 85 ILE A C 1
ATOM 693 O O . ILE A 1 85 ? 8.676 -3.497 -0.589 1.00 96.19 85 ILE A O 1
ATOM 697 N N . SER A 1 86 ? 7.883 -3.582 1.504 1.00 95.94 86 SER A N 1
ATOM 698 C CA . SER A 1 86 ? 8.764 -4.678 1.933 1.00 95.94 86 SER A CA 1
ATOM 699 C C . SER A 1 86 ? 8.576 -5.975 1.132 1.00 95.94 86 SER A C 1
ATOM 701 O O . SER A 1 86 ? 9.470 -6.820 1.133 1.00 95.94 86 SER A O 1
ATOM 703 N N . LYS A 1 87 ? 7.441 -6.145 0.431 1.00 96.69 87 LYS A N 1
ATOM 704 C CA . LYS A 1 87 ? 7.193 -7.317 -0.422 1.00 96.69 87 LYS A CA 1
ATOM 705 C C . LYS A 1 87 ? 7.850 -7.198 -1.805 1.00 96.69 87 LYS A C 1
ATOM 707 O O . LYS A 1 87 ? 7.959 -8.203 -2.504 1.00 96.69 87 LYS A O 1
ATOM 712 N N . PHE A 1 88 ? 8.312 -6.011 -2.207 1.00 95.56 88 PHE A N 1
ATOM 713 C CA . PHE A 1 88 ? 9.030 -5.811 -3.468 1.00 95.56 88 PHE A CA 1
ATOM 714 C C . PHE A 1 88 ? 10.270 -6.732 -3.562 1.00 95.56 88 PHE A C 1
ATOM 716 O O . PHE A 1 88 ? 11.000 -6.859 -2.575 1.00 95.56 88 PHE A O 1
ATOM 723 N N . PRO A 1 89 ? 10.570 -7.346 -4.727 1.00 96.75 89 PRO A N 1
ATOM 724 C CA . PRO A 1 89 ? 9.938 -7.160 -6.041 1.00 96.75 89 PRO A CA 1
ATOM 725 C C . PRO A 1 89 ? 8.797 -8.146 -6.350 1.00 96.75 89 PRO A C 1
ATOM 727 O O . PRO A 1 89 ? 8.452 -8.344 -7.512 1.00 96.75 89 PRO A O 1
ATOM 730 N N . LYS A 1 90 ? 8.214 -8.801 -5.341 1.00 98.00 90 LYS A N 1
ATOM 731 C CA . LYS A 1 90 ? 7.109 -9.751 -5.535 1.00 98.00 90 LYS A CA 1
ATO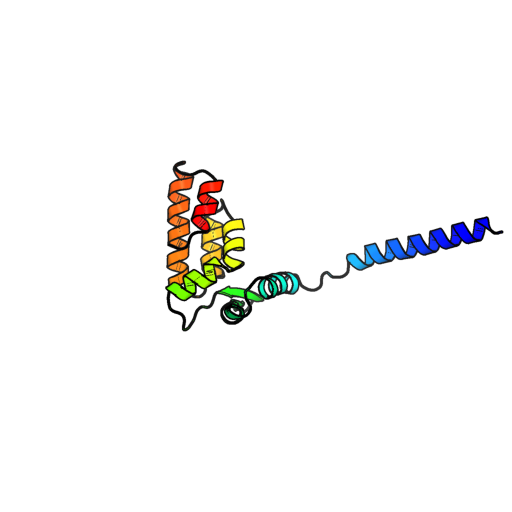M 732 C C . LYS A 1 90 ? 5.782 -8.999 -5.700 1.00 98.00 90 LYS A C 1
ATOM 734 O O . LYS A 1 90 ? 5.056 -8.793 -4.728 1.00 98.00 90 LYS A O 1
ATOM 739 N N . PHE A 1 91 ? 5.488 -8.530 -6.913 1.00 97.56 91 PHE A N 1
ATOM 740 C CA . PHE A 1 91 ? 4.292 -7.721 -7.203 1.00 97.56 91 PHE A CA 1
ATOM 741 C C . PHE A 1 91 ? 2.979 -8.463 -6.921 1.00 97.56 91 PHE A C 1
ATOM 743 O O . PHE A 1 91 ? 2.036 -7.876 -6.399 1.00 97.56 91 PHE A O 1
ATOM 750 N N . ASP A 1 92 ? 2.936 -9.772 -7.162 1.00 97.81 92 ASP A N 1
ATOM 751 C CA . ASP A 1 92 ? 1.833 -10.655 -6.775 1.00 97.81 92 ASP A CA 1
ATOM 752 C C . ASP A 1 92 ? 1.527 -10.571 -5.269 1.00 97.81 92 ASP A C 1
ATOM 754 O O . ASP A 1 92 ? 0.371 -10.386 -4.874 1.00 97.81 92 ASP A O 1
ATOM 758 N N . MET A 1 93 ? 2.569 -10.605 -4.431 1.00 97.81 93 MET A N 1
ATOM 759 C CA . MET A 1 93 ? 2.455 -10.454 -2.979 1.00 97.81 93 MET A CA 1
ATOM 760 C C . MET A 1 93 ? 1.997 -9.049 -2.585 1.00 97.81 93 MET A C 1
ATOM 762 O O . MET A 1 93 ? 1.253 -8.900 -1.616 1.00 97.81 93 MET A O 1
ATOM 766 N N . MET A 1 94 ? 2.396 -8.020 -3.334 1.00 97.88 94 MET A N 1
ATOM 767 C CA . MET A 1 94 ? 1.925 -6.651 -3.110 1.00 97.88 94 MET A CA 1
ATOM 768 C C . MET A 1 94 ? 0.429 -6.515 -3.415 1.00 97.88 94 MET A C 1
ATOM 770 O O . MET A 1 94 ? -0.305 -5.981 -2.590 1.00 97.88 94 MET A O 1
ATOM 774 N N . TYR A 1 95 ? -0.061 -7.066 -4.530 1.00 98.25 95 TYR A N 1
ATOM 775 C CA . TYR A 1 95 ? -1.500 -7.075 -4.831 1.00 98.25 95 TYR A CA 1
ATOM 776 C C . TYR A 1 95 ? -2.306 -7.920 -3.838 1.00 98.25 95 TYR A C 1
ATOM 778 O O . TYR A 1 95 ? -3.451 -7.607 -3.517 1.00 98.25 95 TYR A O 1
ATOM 786 N N . MET A 1 96 ? -1.744 -9.024 -3.339 1.00 97.50 96 MET A N 1
ATOM 787 C CA . MET A 1 96 ? -2.375 -9.770 -2.248 1.00 97.50 96 MET A CA 1
ATOM 788 C C . MET A 1 96 ? -2.445 -8.931 -0.971 1.00 97.50 96 MET A C 1
ATOM 790 O O . MET A 1 96 ? -3.478 -8.928 -0.302 1.00 97.50 96 MET A O 1
ATOM 794 N N . PHE A 1 97 ? -1.385 -8.183 -0.662 1.00 96.81 97 PHE A N 1
ATOM 795 C CA . PHE A 1 97 ? -1.360 -7.274 0.476 1.00 96.81 97 PHE A CA 1
ATOM 796 C C . PHE A 1 97 ? -2.454 -6.208 0.365 1.00 96.81 97 PHE A C 1
ATOM 798 O O . PHE A 1 97 ? -3.234 -6.057 1.300 1.00 96.81 97 PHE A O 1
ATOM 805 N N . THR A 1 98 ? -2.581 -5.513 -0.770 1.00 96.56 98 THR A N 1
ATOM 806 C CA . THR A 1 98 ? -3.605 -4.463 -0.937 1.00 96.56 98 THR A CA 1
ATOM 807 C C . THR A 1 98 ? -5.023 -5.015 -0.813 1.00 96.56 98 THR A C 1
ATOM 809 O O . THR A 1 98 ? -5.866 -4.395 -0.166 1.00 96.56 98 THR A O 1
ATOM 812 N N . ARG A 1 99 ? -5.292 -6.210 -1.356 1.00 96.44 99 ARG A N 1
ATOM 813 C CA . ARG A 1 99 ? -6.595 -6.884 -1.225 1.00 96.44 99 ARG A CA 1
ATOM 814 C C . ARG A 1 99 ? -6.956 -7.225 0.217 1.00 96.44 99 ARG A C 1
ATOM 816 O O . ARG A 1 99 ? -8.116 -7.070 0.586 1.00 96.44 99 ARG A O 1
ATOM 823 N N . ASN A 1 100 ? -5.982 -7.667 1.007 1.00 95.31 100 ASN A N 1
ATOM 824 C CA . ASN A 1 100 ? -6.220 -8.137 2.372 1.00 95.31 100 ASN A CA 1
ATOM 825 C C . ASN A 1 100 ? -6.146 -7.012 3.411 1.00 95.31 100 ASN A C 1
ATOM 827 O O . ASN A 1 100 ? -6.776 -7.101 4.456 1.00 95.31 100 ASN A O 1
ATOM 831 N N . ARG A 1 101 ? -5.350 -5.969 3.153 1.00 95.38 101 ARG A N 1
ATOM 832 C CA . ARG A 1 101 ? -4.992 -4.949 4.152 1.00 95.38 101 ARG A CA 1
ATOM 833 C C . ARG A 1 101 ? -5.611 -3.583 3.889 1.00 95.38 101 ARG A C 1
ATOM 835 O O . ARG A 1 101 ? -5.499 -2.712 4.746 1.00 95.38 101 ARG A O 1
ATOM 842 N N . ILE A 1 102 ? -6.273 -3.389 2.748 1.00 96.38 102 ILE A N 1
ATOM 843 C CA . ILE A 1 102 ? -7.011 -2.166 2.417 1.00 96.38 102 ILE A CA 1
ATOM 844 C C . ILE A 1 102 ? -8.474 -2.538 2.159 1.00 96.38 102 ILE A C 1
ATOM 846 O O . ILE A 1 102 ? -8.831 -3.035 1.085 1.00 96.38 102 ILE A O 1
ATOM 850 N N . GLU A 1 103 ? -9.332 -2.286 3.149 1.00 94.81 103 GLU A N 1
ATOM 851 C CA . GLU A 1 103 ? -10.776 -2.514 3.014 1.00 94.81 103 GLU A CA 1
ATOM 852 C C . GLU A 1 103 ? -11.426 -1.477 2.085 1.00 94.81 103 GLU A C 1
ATOM 854 O O . GLU A 1 103 ? -12.391 -1.777 1.381 1.00 94.81 103 GLU A O 1
ATOM 859 N N . ASP A 1 104 ? -10.877 -0.260 2.055 1.00 94.19 104 ASP A N 1
ATOM 860 C CA . ASP A 1 104 ? -11.385 0.836 1.236 1.00 94.19 104 ASP A CA 1
ATOM 861 C C . ASP A 1 104 ? -11.089 0.622 -0.256 1.00 94.19 104 ASP A C 1
ATOM 863 O O . ASP A 1 104 ? -9.941 0.668 -0.705 1.00 94.19 104 ASP A O 1
ATOM 867 N N . SER A 1 105 ? -12.141 0.396 -1.046 1.00 94.38 105 SER A N 1
ATOM 868 C CA . SER A 1 105 ? -11.987 0.037 -2.459 1.00 94.38 105 SER A CA 1
ATOM 869 C C . SER A 1 105 ? -11.399 1.149 -3.334 1.00 94.38 105 SER A C 1
ATOM 871 O O . SER A 1 105 ? -10.729 0.841 -4.323 1.00 94.38 105 SER A O 1
ATOM 873 N N . ASP A 1 106 ? -11.614 2.420 -2.982 1.00 95.00 106 ASP A N 1
ATOM 874 C CA . ASP A 1 106 ? -11.121 3.545 -3.779 1.00 95.00 106 ASP A CA 1
ATOM 875 C C . ASP A 1 106 ? -9.633 3.764 -3.544 1.00 95.00 106 ASP A C 1
ATOM 877 O O . ASP A 1 106 ? -8.874 3.865 -4.511 1.00 95.00 106 ASP A O 1
ATOM 881 N N . LEU A 1 107 ? -9.199 3.743 -2.279 1.00 96.56 107 LEU A N 1
ATOM 882 C CA . LEU A 1 107 ? -7.775 3.766 -1.960 1.00 96.56 107 LEU A CA 1
ATOM 883 C C . LEU A 1 107 ? -7.068 2.545 -2.557 1.00 96.56 107 LEU A C 1
ATOM 885 O O . LEU A 1 107 ? -6.026 2.700 -3.191 1.00 96.56 107 LEU A O 1
ATOM 889 N N . ARG A 1 108 ? -7.646 1.341 -2.431 1.00 96.94 108 ARG A N 1
ATOM 890 C CA . ARG A 1 108 ? -7.066 0.122 -3.016 1.00 96.94 108 ARG A CA 1
ATOM 891 C C . ARG A 1 108 ? -6.842 0.268 -4.519 1.00 96.94 108 ARG A C 1
ATOM 893 O O . ARG A 1 108 ? -5.761 -0.043 -5.000 1.00 96.94 108 ARG A O 1
ATOM 900 N N . ARG A 1 109 ? -7.819 0.809 -5.256 1.00 96.56 109 ARG A N 1
ATOM 901 C CA . ARG A 1 109 ? -7.696 1.047 -6.705 1.00 96.56 109 ARG A CA 1
ATOM 902 C C . ARG A 1 109 ? -6.552 2.010 -7.043 1.00 96.56 109 ARG A C 1
ATOM 904 O O . ARG A 1 109 ? -5.897 1.831 -8.068 1.00 96.56 109 ARG A O 1
ATOM 911 N N . VAL A 1 110 ? -6.328 3.034 -6.217 1.00 96.50 110 VAL A N 1
ATOM 912 C CA . VAL A 1 110 ? -5.189 3.955 -6.369 1.00 96.50 110 VAL A CA 1
ATOM 913 C C . VAL A 1 110 ? -3.875 3.212 -6.142 1.00 96.50 110 VAL A C 1
ATOM 915 O O . VAL A 1 110 ? -3.003 3.262 -7.007 1.00 96.50 110 VAL A O 1
ATOM 918 N N . VAL A 1 111 ? -3.752 2.485 -5.030 1.00 97.50 111 VAL A N 1
ATOM 919 C CA . VAL A 1 111 ? -2.523 1.755 -4.684 1.00 97.50 111 VAL A CA 1
ATOM 920 C C . VAL A 1 111 ? -2.195 0.708 -5.750 1.00 97.50 111 VAL A C 1
ATOM 922 O O . VAL A 1 111 ? -1.071 0.662 -6.239 1.00 97.50 111 VAL A O 1
ATOM 925 N N . ASP A 1 112 ? -3.186 -0.064 -6.202 1.00 97.81 112 ASP A N 1
ATOM 926 C CA . ASP A 1 112 ? -3.014 -1.062 -7.264 1.00 97.81 112 ASP A CA 1
ATOM 927 C C . ASP A 1 112 ? -2.540 -0.429 -8.582 1.00 97.81 112 ASP A C 1
ATOM 929 O O . ASP A 1 112 ? -1.752 -1.028 -9.316 1.00 97.81 112 ASP A O 1
ATOM 933 N N . ARG A 1 113 ? -2.977 0.800 -8.896 1.00 97.56 113 ARG A N 1
ATOM 934 C CA . ARG A 1 113 ? -2.509 1.531 -10.083 1.00 97.56 113 ARG A CA 1
ATOM 935 C C . ARG A 1 113 ? -1.039 1.922 -9.961 1.00 97.56 113 ARG A C 1
ATOM 937 O O . ARG A 1 113 ? -0.312 1.786 -10.944 1.00 97.56 113 ARG A O 1
ATOM 944 N N . VAL A 1 114 ? -0.611 2.380 -8.783 1.00 97.56 114 VAL A N 1
ATOM 945 C CA . VAL A 1 114 ? 0.801 2.685 -8.505 1.00 97.56 114 VAL A CA 1
ATOM 946 C C . VAL A 1 114 ? 1.644 1.418 -8.658 1.00 97.56 114 VAL A C 1
ATOM 948 O O . VAL A 1 114 ? 2.616 1.429 -9.413 1.00 97.56 114 VAL A O 1
ATOM 951 N N . ILE A 1 115 ? 1.221 0.303 -8.044 1.00 98.12 115 ILE A N 1
ATOM 952 C CA . ILE A 1 115 ? 1.898 -0.999 -8.164 1.00 98.12 115 ILE A CA 1
ATOM 953 C C . ILE A 1 115 ? 2.032 -1.396 -9.635 1.00 98.12 115 ILE A C 1
ATOM 955 O O . ILE A 1 115 ? 3.141 -1.663 -10.085 1.00 98.12 115 ILE A O 1
ATOM 959 N N . LYS A 1 116 ? 0.941 -1.356 -10.409 1.00 98.12 116 LYS A N 1
ATOM 960 C CA . LYS A 1 116 ? 0.944 -1.718 -11.835 1.00 98.12 116 LYS A CA 1
ATOM 961 C C . LYS A 1 116 ? 1.869 -0.838 -12.675 1.00 98.12 116 LYS A C 1
ATOM 963 O O . LYS A 1 116 ? 2.542 -1.326 -13.586 1.00 98.12 116 LYS A O 1
ATOM 968 N N . GLY A 1 117 ? 1.887 0.464 -12.394 1.00 97.50 117 GLY A N 1
ATOM 969 C CA . GLY A 1 117 ? 2.767 1.413 -13.070 1.00 97.50 117 GLY A CA 1
ATOM 970 C C . GLY A 1 117 ? 4.240 1.095 -12.819 1.00 97.50 117 GLY A C 1
ATOM 971 O O . GLY A 1 117 ? 5.023 1.036 -13.767 1.00 97.50 117 GLY A O 1
ATOM 972 N N . VAL A 1 118 ? 4.603 0.834 -11.561 1.00 97.94 118 VAL A N 1
ATOM 973 C CA . VAL A 1 118 ? 5.973 0.461 -11.187 1.00 97.94 118 VAL A CA 1
ATOM 974 C C . VAL A 1 118 ? 6.347 -0.917 -11.724 1.00 97.94 118 VAL A C 1
ATOM 976 O O . VAL A 1 118 ? 7.429 -1.062 -12.281 1.00 97.94 118 VAL A O 1
ATOM 979 N N . GLU A 1 119 ? 5.459 -1.905 -11.621 1.00 98.06 119 GLU A N 1
ATOM 980 C CA . GLU A 1 119 ? 5.645 -3.257 -12.159 1.00 98.06 119 GLU A CA 1
ATOM 981 C C . GLU A 1 119 ? 6.003 -3.211 -13.641 1.00 98.06 119 GLU A C 1
ATOM 983 O O . GLU A 1 119 ? 7.015 -3.769 -14.054 1.00 98.06 119 GLU A O 1
ATOM 988 N N . THR A 1 120 ? 5.227 -2.462 -14.428 1.00 98.19 120 THR A N 1
ATOM 989 C CA . THR A 1 120 ? 5.470 -2.314 -15.867 1.00 98.19 120 THR A CA 1
ATOM 990 C C . THR A 1 120 ? 6.862 -1.742 -16.139 1.00 98.19 120 THR A C 1
ATOM 992 O O . THR A 1 120 ? 7.609 -2.318 -16.926 1.00 98.19 120 THR A O 1
ATOM 995 N N . LYS A 1 121 ? 7.231 -0.640 -15.468 1.00 97.81 121 LYS A N 1
ATOM 996 C CA . LYS A 1 121 ? 8.530 0.027 -15.660 1.00 97.81 121 LYS A CA 1
ATOM 997 C C . LYS A 1 121 ? 9.707 -0.819 -15.170 1.00 97.81 121 LYS A C 1
ATOM 999 O O . LYS A 1 121 ? 10.785 -0.766 -15.754 1.00 97.81 121 LYS A O 1
ATOM 1004 N N . PHE A 1 122 ? 9.533 -1.554 -14.075 1.00 97.50 122 PHE A N 1
ATOM 1005 C CA . PHE A 1 122 ? 10.585 -2.384 -1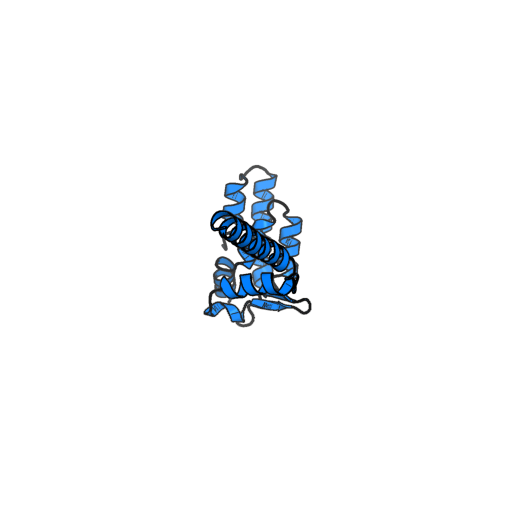3.497 1.00 97.50 122 PHE A CA 1
ATOM 1006 C C . PHE A 1 122 ? 10.833 -3.620 -14.367 1.00 97.50 122 PHE A C 1
ATOM 1008 O O . PHE A 1 122 ? 11.977 -3.918 -14.700 1.00 97.50 122 PHE A O 1
ATOM 1015 N N . LEU A 1 123 ? 9.767 -4.295 -14.815 1.00 96.69 123 LEU A N 1
ATOM 1016 C CA . LEU A 1 123 ? 9.867 -5.460 -15.700 1.00 96.69 123 LEU A CA 1
ATOM 1017 C C . LEU A 1 123 ? 10.386 -5.102 -17.100 1.00 96.69 123 LEU A C 1
ATOM 1019 O O . LEU A 1 123 ? 11.042 -5.928 -17.729 1.00 96.69 123 LEU A O 1
ATOM 1023 N N . SER A 1 124 ? 10.142 -3.879 -17.582 1.00 97.44 124 SER A N 1
ATOM 1024 C CA . SER A 1 124 ? 10.734 -3.380 -18.830 1.00 97.44 124 SER A CA 1
ATOM 1025 C C . SER A 1 124 ? 12.187 -2.915 -18.684 1.00 97.44 124 SER A C 1
ATOM 1027 O O . SER A 1 124 ? 12.797 -2.531 -19.681 1.00 97.44 124 SER A O 1
ATOM 1029 N N . GLY A 1 125 ? 12.742 -2.899 -17.466 1.00 97.06 125 GLY A N 1
ATOM 1030 C CA . GLY A 1 125 ? 14.074 -2.358 -17.181 1.00 97.06 125 GLY A CA 1
ATOM 1031 C C . GLY A 1 125 ? 14.167 -0.832 -17.297 1.00 97.06 125 GLY A C 1
ATOM 1032 O O . GLY A 1 125 ? 15.266 -0.289 -17.363 1.00 97.06 125 GLY A O 1
ATOM 1033 N N . SER A 1 126 ? 13.032 -0.126 -17.340 1.00 97.50 126 SER A N 1
ATOM 1034 C CA . SER A 1 126 ? 12.981 1.339 -17.424 1.00 97.50 126 SER A CA 1
ATOM 1035 C C . SER A 1 126 ? 13.290 2.031 -16.095 1.00 97.50 126 SER A C 1
ATOM 1037 O O . SER A 1 126 ? 13.636 3.209 -16.099 1.00 97.50 126 SER A O 1
ATOM 1039 N N . VAL A 1 127 ? 13.155 1.325 -14.969 1.00 95.81 127 VAL A N 1
ATOM 1040 C CA . VAL A 1 127 ? 13.561 1.789 -13.634 1.00 95.81 127 VAL A CA 1
ATOM 1041 C C . VAL A 1 127 ? 14.330 0.687 -12.914 1.00 95.81 127 VAL A C 1
ATOM 1043 O O . VAL A 1 127 ? 14.049 -0.498 -13.104 1.00 95.81 127 VAL A O 1
ATOM 1046 N N . ASP A 1 128 ? 15.284 1.072 -12.068 1.00 96.44 128 ASP A N 1
ATOM 1047 C CA . ASP A 1 128 ? 15.991 0.135 -11.198 1.00 96.44 128 ASP A CA 1
ATOM 1048 C C . ASP A 1 128 ? 15.213 -0.147 -9.897 1.00 96.44 128 ASP A C 1
ATOM 1050 O O . ASP A 1 128 ? 14.113 0.357 -9.666 1.00 96.44 128 ASP A O 1
ATOM 1054 N N . ALA A 1 129 ? 15.777 -0.991 -9.030 1.00 95.69 129 ALA A N 1
ATOM 1055 C CA . ALA A 1 129 ? 15.133 -1.390 -7.782 1.00 95.69 129 ALA A CA 1
ATOM 1056 C C . ALA A 1 129 ? 14.951 -0.240 -6.775 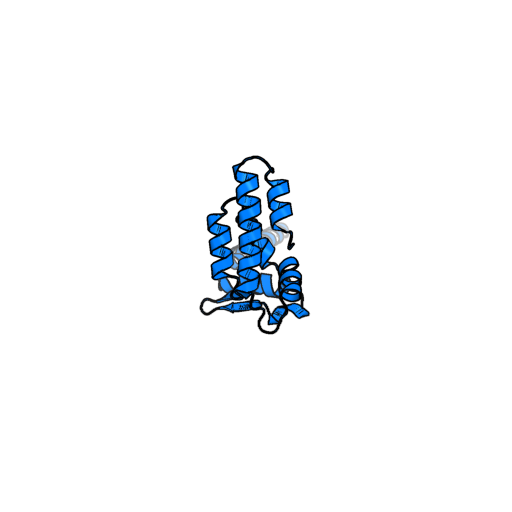1.00 95.69 129 ALA A C 1
ATOM 1058 O O . ALA A 1 129 ? 13.996 -0.265 -5.995 1.00 95.69 129 ALA A O 1
ATOM 1059 N N . ASN A 1 130 ? 15.854 0.742 -6.756 1.00 95.06 130 ASN A N 1
ATOM 1060 C CA . ASN A 1 130 ? 15.766 1.874 -5.836 1.00 95.06 130 ASN A CA 1
ATOM 1061 C C . ASN A 1 130 ? 14.687 2.846 -6.311 1.00 95.06 130 ASN A C 1
ATOM 1063 O O . ASN A 1 130 ? 13.824 3.232 -5.524 1.00 95.06 130 ASN A O 1
ATOM 1067 N N . GLU A 1 131 ? 14.688 3.156 -7.605 1.00 95.75 131 GLU A N 1
ATOM 1068 C CA . GLU A 1 131 ? 13.686 4.008 -8.239 1.00 95.75 131 GLU A CA 1
ATOM 1069 C C .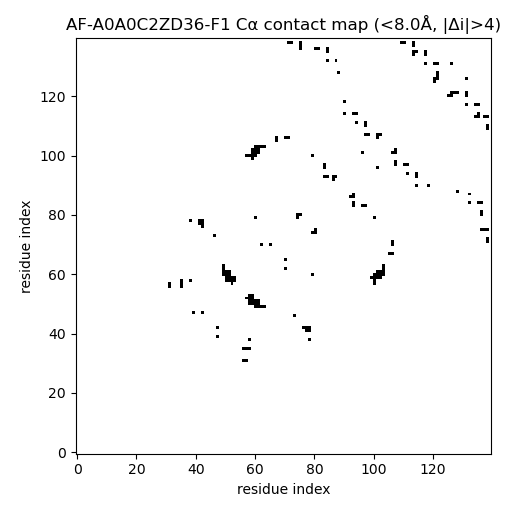 GLU A 1 131 ? 12.286 3.381 -8.158 1.00 95.75 131 GLU A C 1
ATOM 1071 O O . GLU A 1 131 ? 11.314 4.053 -7.816 1.00 95.75 131 GLU A O 1
ATOM 1076 N N . ALA A 1 132 ? 12.169 2.066 -8.365 1.00 95.88 132 ALA A N 1
ATOM 1077 C CA . ALA A 1 132 ? 10.908 1.349 -8.193 1.00 95.88 132 ALA A CA 1
ATOM 1078 C C . ALA A 1 132 ? 10.366 1.466 -6.758 1.00 95.88 132 ALA A C 1
ATOM 1080 O O . ALA A 1 132 ? 9.196 1.794 -6.563 1.00 95.88 132 ALA A O 1
ATOM 1081 N N . LYS A 1 133 ? 11.208 1.242 -5.738 1.00 94.44 133 LYS A N 1
ATOM 1082 C CA . LYS A 1 133 ? 10.810 1.388 -4.325 1.00 94.44 133 LYS A CA 1
ATOM 1083 C C . LYS A 1 133 ? 10.415 2.818 -3.976 1.00 94.44 133 LYS A C 1
ATOM 1085 O O . LYS A 1 133 ? 9.463 3.003 -3.221 1.00 94.44 133 LYS A O 1
ATOM 1090 N N . TYR A 1 134 ? 11.124 3.805 -4.522 1.00 93.94 134 TYR A N 1
ATOM 1091 C CA . TYR A 1 134 ? 10.777 5.212 -4.361 1.00 93.94 134 TYR A CA 1
ATOM 1092 C C . TYR A 1 134 ? 9.391 5.504 -4.948 1.00 93.94 134 TYR A C 1
ATOM 1094 O O . TYR A 1 134 ? 8.521 5.982 -4.223 1.00 93.94 134 TYR A O 1
ATOM 1102 N N . GLN A 1 135 ? 9.138 5.109 -6.201 1.00 95.12 135 GLN A N 1
ATOM 1103 C CA . GLN A 1 135 ? 7.845 5.310 -6.864 1.00 95.12 135 GLN A CA 1
ATOM 1104 C C . GLN A 1 135 ? 6.688 4.583 -6.161 1.00 95.12 135 GLN A C 1
ATOM 1106 O O . GLN A 1 135 ? 5.593 5.127 -6.081 1.00 95.12 135 GLN A O 1
ATOM 1111 N N . LEU A 1 136 ? 6.917 3.394 -5.589 1.00 95.06 136 LEU A N 1
ATOM 1112 C CA . LEU A 1 136 ? 5.912 2.688 -4.776 1.00 95.06 136 LEU A CA 1
ATOM 1113 C C . LEU A 1 136 ? 5.527 3.439 -3.495 1.00 95.06 136 LEU A C 1
ATOM 1115 O O . LEU A 1 136 ? 4.456 3.200 -2.937 1.00 95.06 136 LEU A O 1
ATOM 1119 N N . GLY A 1 137 ? 6.408 4.313 -3.008 1.00 90.50 137 GLY A N 1
ATOM 1120 C CA . GLY A 1 137 ? 6.151 5.183 -1.868 1.00 90.50 137 GLY A CA 1
ATOM 1121 C C . GLY A 1 137 ? 5.358 6.442 -2.213 1.00 90.50 137 GLY A C 1
ATOM 1122 O O . GLY A 1 137 ? 4.892 7.111 -1.288 1.00 90.50 137 GLY A O 1
ATOM 1123 N N . LEU A 1 138 ? 5.203 6.760 -3.502 1.00 88.50 138 LEU A N 1
ATOM 1124 C CA . LEU A 1 138 ? 4.486 7.939 -3.973 1.00 88.50 138 LEU A CA 1
ATOM 1125 C C . LEU A 1 138 ? 2.989 7.652 -4.118 1.00 88.50 138 LEU A C 1
ATOM 1127 O O . LEU A 1 138 ? 2.565 6.581 -4.550 1.00 88.50 138 LEU A O 1
ATOM 1131 N N . MET A 1 139 ? 2.188 8.647 -3.749 1.00 75.50 139 MET A N 1
ATOM 1132 C CA . MET A 1 139 ? 0.732 8.641 -3.865 1.00 75.50 139 MET A CA 1
ATOM 1133 C C . MET A 1 139 ? 0.307 9.809 -4.752 1.00 75.50 139 MET A C 1
ATOM 1135 O O . MET A 1 139 ? -0.100 10.851 -4.248 1.00 75.50 139 MET A O 1
ATOM 1139 N N . GLU A 1 140 ? 0.436 9.637 -6.069 1.00 58.41 140 GLU A N 1
ATOM 1140 C CA . GLU A 1 140 ? -0.048 10.600 -7.075 1.00 58.41 140 GLU A CA 1
ATOM 1141 C C . GLU A 1 140 ? -1.509 10.320 -7.465 1.00 58.41 140 GLU A C 1
ATOM 1143 O O . GLU A 1 140 ? -1.914 9.153 -7.684 1.00 58.41 140 GLU A O 1
#

Solvent-accessible surface area (backbone atoms only — not comparable to full-atom values): 8102 Å² total; per-residue (Å²): 112,74,69,57,55,53,53,53,52,50,53,55,53,50,50,56,51,53,51,55,59,55,59,66,68,73,68,85,72,52,80,56,57,61,55,51,50,50,49,68,70,59,36,53,82,90,51,43,87,33,50,43,65,50,100,85,61,47,75,22,39,43,53,84,94,54,56,72,66,56,44,49,56,53,44,68,66,29,61,67,48,56,55,40,59,67,41,62,90,42,59,71,57,32,56,51,40,42,67,74,34,31,73,36,66,68,62,33,54,53,51,52,49,44,50,52,55,41,50,54,35,42,76,70,65,75,36,54,76,67,56,38,55,51,55,65,64,53,82,130

Mean predicted aligned error: 11.9 Å

Sequence (140 aa):
MKNIIIIIALLIGAYFLVTKVVDTTEKLEDNNDMHTNYYKKKVEDKDKRYHKEDSIGQTVFNGVGLSLEEKKDIWSRSPLKDEMISKFPKFDMMYMFTRNRIEDSDLRRVVDRVIKGVETKFLSGSVDANEAKYQLGLME

Foldseek 3Di:
DVVVVVVVVVVVVVVVVVVVVVVVVPPPPDPLVVQVVVQVVQQDPVCVVQFDADPVSDTAGHPPPDDLVVSLVSCLSGVLLVVLLVCPPVLVVSLVSLVVRYPDPSNSVQLNVLSVVLNVCVVVVVDDSVVSSVSSSDRD

pLDDT: mean 82.52, std 17.92, range [39.5, 98.25]

Secondary structure (DSSP, 8-state):
-HHHHHHHHHHHHHHHHHHHHHHTTS----HHHHHHHHHHHHS-GGGGGGEEE-TTS-EEE--TT--HHHHHHHHHH-HHHHHHHTTTT-HHHHHHHHHHHB--HHHHHHHHHHHHHHHHHHHTTSS-HHHHHHHHT---